Protein AF-A0A0G2J422-F1 (afdb_monomer_lite)

Foldseek 3Di:
DPDPFDKDKDFDDPVRLVVQVVDPLRCVQQDGIAIWGDPDPPDTDPRQGPCLQQDDDPRDRPLSVLVVCQPCVNVVDHDDPVSVVVSVVSSVVSSVVVSVVVVVVPD

Organism: NCBI:txid1604020

Radius of gyration: 14.73 Å; chains: 1; bounding box: 37×24×40 Å

Secondary structure (DSSP, 8-state):
--TT-EEEEEEPPHHHHHHHTTSTTHHHHH-SEEEEEESSSS-EEEEEEHHHHH-EETTEEHHHHHHHTTSHHHHSSPPPHHHHHHHHHHHHHHHHHHHHHHHTS--

pLDDT: mean 85.88, std 12.54, range [39.78, 97.0]

InterPro domains:
  IPR041635 Type ISP restriction-modification enzyme LLaBIII, C-terminal specificity domain [PF18135] (33-75)

Sequence (107 aa):
MPGQGRVVERPLTPEERSAMSGHHGTIDLVGDTTLDVYLNDRAFWRNVPFPVWRYKLGGYQVLKKWLSYRERGVLGRALRPEECWHFAAVGRRIGGILTLQVGGMEE

Structure (mmCIF, N/CA/C/O backbone):
data_AF-A0A0G2J422-F1
#
_entry.id   AF-A0A0G2J422-F1
#
loop_
_atom_site.group_PDB
_atom_site.id
_atom_site.type_symbol
_atom_site.label_atom_id
_atom_site.label_alt_id
_atom_site.label_comp_id
_atom_site.label_asym_id
_atom_site.label_entity_id
_atom_site.label_seq_id
_atom_site.pdbx_PDB_ins_code
_atom_site.Cartn_x
_atom_site.Cartn_y
_atom_site.Cartn_z
_atom_site.occupancy
_atom_site.B_iso_or_equiv
_atom_site.auth_seq_id
_atom_site.auth_comp_id
_atom_site.auth_asym_id
_atom_site.auth_atom_id
_atom_site.pdbx_PDB_model_num
ATOM 1 N N . MET A 1 1 ? -6.513 -3.006 11.035 1.00 51.78 1 MET A N 1
ATOM 2 C CA . MET A 1 1 ? -5.608 -4.153 10.860 1.00 51.78 1 MET A CA 1
ATOM 3 C C . MET A 1 1 ? -4.877 -4.380 12.171 1.00 51.78 1 MET A C 1
ATOM 5 O O . MET A 1 1 ? -4.093 -3.519 12.502 1.00 51.78 1 MET A O 1
ATOM 9 N N . PRO A 1 2 ? -5.134 -5.439 12.943 1.00 45.50 2 PRO A N 1
ATOM 10 C CA . PRO A 1 2 ? -4.249 -5.786 14.052 1.00 45.50 2 PRO A CA 1
ATOM 11 C C . PRO A 1 2 ? -2.916 -6.365 13.528 1.00 45.50 2 PRO A C 1
ATOM 13 O O . PRO A 1 2 ? -2.905 -7.130 12.561 1.00 45.50 2 PRO A O 1
ATOM 16 N N . GLY A 1 3 ? -1.792 -6.033 14.169 1.00 63.88 3 GLY A N 1
ATOM 17 C CA . GLY A 1 3 ? -0.506 -6.721 13.981 1.00 63.88 3 GLY A CA 1
ATOM 18 C C . GLY A 1 3 ? 0.179 -6.487 12.625 1.00 63.88 3 GLY A C 1
ATOM 19 O O . GLY A 1 3 ? 0.442 -5.358 12.231 1.00 63.88 3 GLY A O 1
ATOM 20 N N . GLN A 1 4 ? 0.542 -7.562 11.914 1.00 62.75 4 GLN A N 1
ATOM 21 C CA . GLN A 1 4 ? 1.333 -7.481 10.671 1.00 62.75 4 GLN A CA 1
ATOM 22 C C . GLN A 1 4 ? 0.570 -6.885 9.469 1.00 62.75 4 GLN A C 1
ATOM 24 O O . GLN A 1 4 ? 1.206 -6.545 8.467 1.00 62.75 4 GLN A O 1
ATOM 29 N N . GLY A 1 5 ? -0.755 -6.728 9.582 1.00 76.94 5 GLY A N 1
ATOM 30 C CA . GLY A 1 5 ? -1.655 -6.442 8.464 1.00 76.94 5 GLY A CA 1
ATOM 31 C C . GLY A 1 5 ? -1.950 -7.688 7.623 1.00 76.94 5 GLY A C 1
ATOM 32 O O . GLY A 1 5 ? -1.183 -8.648 7.633 1.00 76.94 5 GLY A O 1
ATOM 33 N N . ARG A 1 6 ? -3.078 -7.689 6.900 1.00 89.56 6 ARG A N 1
ATOM 34 C CA . ARG A 1 6 ? -3.425 -8.750 5.942 1.00 89.56 6 ARG A CA 1
ATOM 35 C C . ARG A 1 6 ? -3.125 -8.269 4.529 1.00 89.56 6 ARG A C 1
ATOM 37 O O . ARG A 1 6 ? -3.705 -7.287 4.064 1.00 89.56 6 ARG A O 1
ATOM 44 N N . VAL A 1 7 ? -2.228 -8.984 3.867 1.00 92.69 7 VAL A N 1
ATOM 45 C CA . VAL A 1 7 ? -1.852 -8.759 2.476 1.00 92.69 7 VAL A CA 1
ATOM 46 C C . VAL A 1 7 ? -1.948 -10.093 1.754 1.00 92.69 7 VAL A C 1
ATOM 48 O O . VAL A 1 7 ? -1.461 -11.095 2.272 1.00 92.69 7 VAL A O 1
ATOM 51 N N . VAL A 1 8 ? -2.603 -10.112 0.599 1.00 94.69 8 VAL A N 1
ATOM 52 C CA . VAL A 1 8 ? -2.739 -11.312 -0.230 1.00 94.69 8 VAL A CA 1
ATOM 53 C C . VAL A 1 8 ? -2.040 -11.058 -1.551 1.00 94.69 8 VAL A C 1
ATOM 55 O O . VAL A 1 8 ? -2.360 -10.094 -2.238 1.00 94.69 8 VAL A O 1
ATOM 58 N N . GLU A 1 9 ? -1.077 -11.904 -1.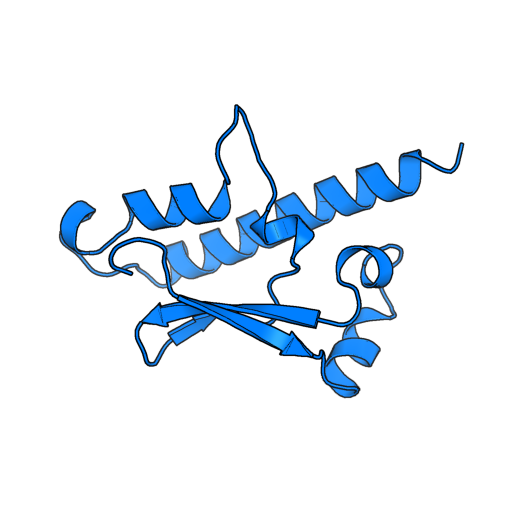892 1.00 95.12 9 GLU A N 1
ATOM 59 C CA . GLU A 1 9 ? -0.473 -11.897 -3.219 1.00 95.12 9 GLU A CA 1
ATOM 60 C C . GLU A 1 9 ? -1.387 -12.618 -4.208 1.00 95.12 9 GLU A C 1
ATOM 62 O O . GLU A 1 9 ? -1.952 -13.670 -3.897 1.00 95.12 9 GLU A O 1
ATOM 67 N N . ARG A 1 10 ? -1.540 -12.048 -5.400 1.00 93.06 10 ARG A N 1
ATOM 68 C CA . ARG A 1 10 ? -2.326 -12.643 -6.477 1.00 93.06 10 ARG A CA 1
ATOM 69 C C . ARG A 1 10 ? -1.743 -12.309 -7.850 1.00 93.06 10 ARG A C 1
ATOM 71 O O . ARG A 1 10 ? -1.136 -11.248 -8.007 1.00 93.06 10 ARG A O 1
ATOM 78 N N . PRO A 1 11 ? -1.979 -13.147 -8.868 1.00 91.75 11 PRO A N 1
ATOM 79 C CA . PRO A 1 11 ? -1.620 -12.811 -10.239 1.00 91.75 11 PRO A CA 1
ATOM 80 C C . PRO A 1 11 ? -2.458 -11.640 -10.767 1.00 91.75 11 PRO A C 1
ATOM 82 O O . PRO A 1 11 ? -3.625 -11.465 -10.389 1.00 91.75 11 PRO A O 1
ATOM 85 N N . LEU A 1 12 ? -1.862 -10.852 -11.662 1.00 86.56 12 LEU A N 1
ATOM 86 C CA . LEU A 1 12 ? -2.607 -9.928 -12.514 1.00 86.56 12 LEU A CA 1
ATOM 87 C C . LEU A 1 12 ? -3.492 -10.711 -13.483 1.00 86.56 12 LEU A C 1
ATOM 89 O O . LEU A 1 12 ? -3.060 -11.690 -14.093 1.00 86.56 12 LEU A O 1
ATOM 93 N N . THR A 1 13 ? -4.726 -10.250 -13.653 1.00 89.44 13 THR A N 1
ATOM 94 C CA . THR A 1 13 ? -5.599 -10.753 -14.721 1.00 89.44 13 THR A CA 1
ATOM 95 C C . THR A 1 13 ? -5.110 -10.264 -16.093 1.00 89.44 13 THR A C 1
ATOM 97 O O . THR A 1 13 ? -4.418 -9.240 -16.163 1.00 89.44 13 THR A O 1
ATOM 100 N N . PRO A 1 14 ? -5.450 -10.956 -17.196 1.00 86.69 14 PRO A N 1
ATOM 101 C CA . PRO A 1 14 ? -5.115 -10.499 -18.545 1.00 86.69 14 PRO A CA 1
ATOM 102 C C . PRO A 1 14 ? -5.610 -9.075 -18.833 1.00 86.69 14 PRO A C 1
ATOM 104 O O . PRO A 1 14 ? -4.887 -8.276 -19.428 1.00 86.69 14 PRO A O 1
ATOM 107 N N . GLU A 1 15 ? -6.803 -8.730 -18.347 1.00 87.31 15 GLU A N 1
ATOM 108 C CA . GLU A 1 15 ? -7.408 -7.407 -18.502 1.00 87.31 15 GLU A CA 1
ATOM 109 C C . GLU A 1 15 ? -6.618 -6.340 -17.735 1.00 87.31 15 GLU A C 1
ATOM 111 O O . GLU A 1 15 ? -6.319 -5.276 -18.278 1.00 87.31 15 GLU A O 1
ATOM 116 N N . GLU A 1 16 ? -6.224 -6.631 -16.489 1.00 86.19 16 GLU A N 1
ATOM 117 C CA . GLU A 1 16 ? -5.381 -5.734 -15.690 1.00 86.19 16 GLU A CA 1
ATOM 118 C C . GLU A 1 16 ? -4.011 -5.535 -16.347 1.00 86.19 16 GLU A C 1
ATOM 120 O O . GLU A 1 16 ? -3.540 -4.404 -16.445 1.00 86.19 16 GLU A O 1
ATOM 125 N N . ARG A 1 17 ? -3.395 -6.602 -16.871 1.00 82.69 17 ARG A N 1
ATOM 126 C CA . ARG A 1 17 ? -2.116 -6.507 -17.588 1.00 82.69 17 ARG A CA 1
ATOM 127 C C . ARG A 1 17 ? -2.236 -5.638 -18.838 1.00 82.69 17 ARG A C 1
ATOM 129 O O . ARG A 1 17 ? -1.391 -4.771 -19.058 1.00 82.69 17 ARG A O 1
ATOM 136 N N . SER A 1 18 ? -3.289 -5.831 -19.631 1.00 83.31 18 SER A N 1
ATOM 137 C CA . SER A 1 18 ? -3.519 -5.040 -20.842 1.00 83.31 18 SER A CA 1
ATOM 138 C C . SER A 1 18 ? -3.820 -3.570 -20.540 1.00 83.31 18 SER A C 1
ATOM 140 O O . SER A 1 18 ? -3.459 -2.702 -21.329 1.00 83.31 18 SER A O 1
ATOM 142 N N . ALA A 1 19 ? -4.457 -3.258 -19.410 1.00 82.31 19 ALA A N 1
ATOM 143 C CA . ALA A 1 19 ? -4.663 -1.872 -18.991 1.00 82.31 19 ALA A CA 1
ATOM 144 C C . ALA A 1 19 ? -3.343 -1.173 -18.601 1.00 82.31 19 ALA A C 1
ATOM 146 O O . ALA A 1 19 ? -3.234 0.052 -18.672 1.00 82.31 19 ALA A O 1
ATOM 147 N N . MET A 1 20 ? -2.329 -1.944 -18.199 1.00 74.50 20 MET A N 1
ATOM 148 C CA . MET A 1 20 ? -1.037 -1.438 -17.726 1.00 74.50 20 MET A CA 1
ATOM 149 C C . MET A 1 20 ? 0.021 -1.333 -18.833 1.00 74.50 20 MET A C 1
ATOM 151 O O . MET A 1 20 ? 0.953 -0.542 -18.696 1.00 74.50 20 MET A O 1
ATOM 155 N N . SER A 1 21 ? -0.140 -2.048 -19.952 1.00 68.56 21 SER A N 1
ATOM 156 C CA . SER A 1 21 ? 0.835 -2.097 -21.056 1.00 68.56 21 SER A CA 1
ATOM 157 C C . SER A 1 21 ? 1.032 -0.793 -21.827 1.00 68.56 21 SER A C 1
ATOM 159 O O . SER A 1 21 ? 2.002 -0.670 -22.564 1.00 68.56 21 SER A O 1
ATOM 161 N N . GLY A 1 22 ? 0.155 0.197 -21.647 1.00 64.81 22 GLY A N 1
ATOM 162 C CA . GLY A 1 22 ? 0.304 1.526 -22.251 1.00 64.81 22 GLY A CA 1
ATOM 163 C C . GLY A 1 22 ? 1.260 2.475 -21.516 1.00 64.81 22 GLY A C 1
ATOM 164 O O . GLY A 1 22 ? 1.487 3.580 -21.998 1.00 64.81 22 GLY A O 1
ATOM 165 N N . HIS A 1 23 ? 1.801 2.087 -20.354 1.00 67.38 23 HIS A N 1
ATOM 166 C CA . HIS A 1 23 ? 2.613 2.967 -19.510 1.00 67.38 23 HIS A CA 1
ATOM 167 C C . HIS A 1 23 ? 4.055 2.448 -19.414 1.00 67.38 23 HIS A C 1
ATOM 169 O O . HIS A 1 23 ? 4.319 1.408 -18.807 1.00 67.38 23 HIS A O 1
ATOM 175 N N . HIS A 1 24 ? 4.996 3.186 -20.007 1.00 64.06 24 HIS A N 1
ATOM 176 C CA . HIS A 1 24 ? 6.422 2.845 -20.012 1.00 64.06 24 HIS A CA 1
ATOM 177 C C . HIS A 1 24 ? 6.958 2.640 -18.579 1.00 64.06 24 HIS A C 1
ATOM 179 O O . HIS A 1 24 ? 6.624 3.409 -17.675 1.00 64.06 24 HIS A O 1
ATOM 185 N N . GLY A 1 25 ? 7.719 1.562 -18.351 1.00 64.94 25 GLY A N 1
ATOM 186 C CA . GLY A 1 25 ? 8.279 1.183 -17.043 1.00 64.94 25 GLY A CA 1
ATOM 187 C C . GLY A 1 25 ? 7.262 0.763 -15.968 1.00 64.94 25 GLY A C 1
ATOM 188 O O . GLY A 1 25 ? 7.643 0.480 -14.832 1.00 64.94 25 GLY A O 1
ATOM 189 N N . THR A 1 26 ? 5.958 0.723 -16.280 1.00 70.50 26 THR A N 1
ATOM 190 C CA . THR A 1 26 ? 4.918 0.309 -15.318 1.00 70.50 26 THR A CA 1
ATOM 191 C C . THR A 1 26 ? 4.817 -1.208 -15.214 1.00 70.50 26 THR A C 1
ATOM 193 O O . THR A 1 26 ? 4.689 -1.726 -14.108 1.00 70.50 26 THR A O 1
ATOM 196 N N . ILE A 1 27 ? 4.905 -1.932 -16.333 1.00 68.62 27 ILE A N 1
ATOM 197 C CA . ILE A 1 27 ? 4.877 -3.403 -16.315 1.00 68.62 27 ILE A CA 1
ATOM 198 C C . ILE A 1 27 ? 6.098 -3.965 -15.590 1.00 68.62 27 ILE A C 1
ATOM 200 O O . ILE A 1 27 ? 5.932 -4.839 -14.743 1.00 68.62 27 ILE A O 1
ATOM 204 N N . ASP A 1 28 ? 7.286 -3.420 -15.845 1.00 74.50 28 ASP A N 1
ATOM 205 C CA . ASP A 1 28 ? 8.526 -3.913 -15.232 1.00 74.50 28 ASP A CA 1
ATOM 206 C C . ASP A 1 28 ? 8.526 -3.708 -13.714 1.00 74.50 28 ASP A C 1
ATOM 208 O O . ASP A 1 28 ? 8.998 -4.554 -12.957 1.00 74.50 28 ASP A O 1
ATOM 212 N N . LEU A 1 29 ? 7.918 -2.609 -13.248 1.00 79.69 29 LEU A N 1
ATOM 213 C CA . LEU A 1 29 ? 7.742 -2.343 -11.823 1.00 79.69 29 LEU A CA 1
ATOM 214 C C . LEU A 1 29 ? 6.725 -3.286 -11.165 1.00 79.69 29 LEU A C 1
ATOM 216 O O . LEU A 1 29 ? 6.853 -3.616 -9.984 1.00 79.69 29 LEU A O 1
ATOM 220 N N . VAL A 1 30 ? 5.661 -3.646 -11.878 1.00 81.62 30 VAL A N 1
ATOM 221 C CA . VAL A 1 30 ? 4.547 -4.397 -11.292 1.00 81.62 30 VAL A CA 1
ATOM 222 C C . VAL A 1 30 ? 4.799 -5.900 -11.335 1.00 81.62 30 VAL A C 1
ATOM 224 O O . VAL A 1 30 ? 4.483 -6.579 -10.361 1.00 81.62 30 VAL A O 1
ATOM 227 N N . GLY A 1 31 ? 5.412 -6.405 -12.404 1.00 82.25 31 GLY A N 1
ATOM 228 C CA . GLY A 1 31 ? 5.638 -7.831 -12.607 1.00 82.25 31 GLY A CA 1
ATOM 229 C C . GLY A 1 31 ? 4.341 -8.610 -12.840 1.00 82.25 31 GLY A C 1
ATOM 230 O O . GLY A 1 31 ? 3.337 -8.068 -13.301 1.00 82.25 31 GLY A O 1
ATOM 231 N N . ASP A 1 32 ? 4.365 -9.907 -12.526 1.00 84.50 32 ASP A N 1
ATOM 232 C CA . ASP A 1 32 ? 3.243 -10.816 -12.791 1.00 84.50 32 ASP A CA 1
ATOM 233 C C . ASP A 1 32 ? 2.216 -10.887 -11.652 1.00 84.50 32 ASP A C 1
ATOM 235 O O . ASP A 1 32 ? 1.064 -11.280 -11.874 1.00 84.50 32 ASP A O 1
ATOM 239 N N . THR A 1 33 ? 2.614 -10.495 -10.439 1.00 89.25 33 THR A N 1
ATOM 240 C CA . THR A 1 33 ? 1.783 -10.554 -9.236 1.00 89.25 33 THR A CA 1
ATOM 241 C C . THR A 1 33 ? 1.674 -9.197 -8.550 1.00 89.25 33 THR A C 1
ATOM 243 O O . THR A 1 33 ? 2.558 -8.346 -8.602 1.00 89.25 33 THR A O 1
ATOM 246 N N . THR A 1 34 ? 0.543 -8.982 -7.885 1.00 92.81 34 THR A N 1
ATOM 247 C CA . THR A 1 34 ? 0.276 -7.791 -7.078 1.00 92.81 34 THR A CA 1
ATOM 248 C C . THR A 1 34 ? -0.270 -8.173 -5.716 1.00 92.81 34 THR A C 1
ATOM 250 O O . THR A 1 34 ? -0.636 -9.319 -5.457 1.00 92.81 34 THR A O 1
ATOM 253 N N . LEU A 1 35 ? -0.308 -7.187 -4.830 1.00 94.75 35 LEU A N 1
ATOM 254 C CA . LEU A 1 35 ? -0.789 -7.328 -3.475 1.00 94.75 35 LEU A CA 1
ATOM 255 C C . LEU A 1 35 ? -2.168 -6.687 -3.317 1.00 94.75 35 LEU A C 1
ATOM 257 O O . LEU A 1 35 ? -2.381 -5.526 -3.675 1.00 94.75 35 LEU A O 1
ATOM 261 N N . ASP A 1 36 ? -3.066 -7.425 -2.679 1.00 95.25 36 ASP A N 1
ATOM 262 C CA . ASP A 1 36 ? -4.325 -6.923 -2.156 1.00 95.25 36 ASP A CA 1
ATOM 263 C C . ASP A 1 36 ? -4.147 -6.611 -0.662 1.00 95.25 36 ASP A C 1
ATOM 265 O O . ASP A 1 36 ? -3.875 -7.498 0.152 1.00 95.25 36 ASP A O 1
ATOM 269 N N . VAL A 1 37 ? -4.260 -5.334 -0.291 1.00 93.81 37 VAL A N 1
ATOM 270 C CA . VAL A 1 37 ? -3.975 -4.825 1.062 1.00 93.81 37 VAL A CA 1
ATOM 271 C C . VAL A 1 37 ? -5.284 -4.561 1.808 1.00 93.81 37 VAL A C 1
ATOM 273 O O . VAL A 1 37 ? -6.012 -3.625 1.481 1.00 93.81 37 VAL A O 1
ATOM 276 N N . TYR A 1 38 ? -5.584 -5.368 2.828 1.00 91.25 38 TYR A N 1
ATOM 277 C CA . TYR A 1 38 ? -6.905 -5.422 3.470 1.00 91.25 38 TYR A CA 1
ATOM 278 C C . TYR A 1 38 ? -7.074 -4.466 4.652 1.00 91.25 38 TYR A C 1
ATOM 280 O O . TYR A 1 38 ? -6.561 -4.697 5.742 1.00 91.25 38 TYR A O 1
ATOM 288 N N . LEU A 1 39 ? -7.916 -3.447 4.513 1.00 86.56 39 LEU A N 1
ATOM 289 C CA . LEU A 1 39 ? -8.309 -2.593 5.640 1.00 86.56 39 LEU A CA 1
ATOM 290 C C . LEU A 1 39 ? -9.065 -3.372 6.726 1.00 86.56 39 LEU A C 1
ATOM 292 O O . LEU A 1 39 ? -8.878 -3.136 7.926 1.00 86.56 39 LEU A O 1
ATOM 296 N N . ASN A 1 40 ? -9.935 -4.274 6.277 1.00 84.19 40 ASN A N 1
ATOM 297 C CA . ASN A 1 40 ? -10.757 -5.195 7.058 1.00 84.19 40 ASN A CA 1
ATOM 298 C C . ASN A 1 40 ? -11.204 -6.353 6.144 1.00 84.19 40 ASN A C 1
ATOM 300 O O . ASN A 1 40 ? -10.786 -6.417 4.993 1.00 84.19 40 ASN A O 1
ATOM 304 N N . ASP A 1 41 ? -12.079 -7.239 6.617 1.00 86.06 41 ASP A N 1
ATOM 305 C CA . ASP A 1 41 ? -12.505 -8.424 5.852 1.00 86.06 41 ASP A CA 1
ATOM 306 C C . ASP A 1 41 ? -13.318 -8.122 4.584 1.00 86.06 41 ASP A C 1
ATOM 308 O O . ASP A 1 41 ? -13.498 -9.001 3.747 1.00 86.06 41 ASP A O 1
ATOM 312 N N . ARG A 1 42 ? -13.818 -6.891 4.432 1.00 88.00 42 ARG A N 1
ATOM 313 C CA . ARG A 1 42 ? -14.702 -6.475 3.332 1.00 88.00 42 ARG A CA 1
ATOM 314 C C . ARG A 1 42 ? -14.079 -5.445 2.394 1.00 88.00 42 ARG A C 1
ATOM 316 O O . ARG A 1 42 ? -14.561 -5.280 1.281 1.00 88.00 42 ARG A O 1
ATOM 323 N N . ALA A 1 43 ? -13.051 -4.728 2.841 1.00 89.56 43 ALA A N 1
ATOM 324 C CA . ALA A 1 43 ? -12.457 -3.619 2.108 1.00 89.56 43 ALA A CA 1
ATOM 325 C C . ALA A 1 43 ? -10.942 -3.781 2.007 1.00 89.56 43 ALA A C 1
ATOM 327 O O . ALA A 1 43 ? -10.256 -3.995 3.009 1.00 89.56 43 ALA A O 1
ATOM 328 N N . PHE A 1 44 ? -10.420 -3.622 0.796 1.00 93.44 44 PHE A N 1
ATOM 329 C CA . PHE A 1 44 ? -8.999 -3.715 0.494 1.00 93.44 44 PHE A CA 1
ATOM 330 C C . PHE A 1 44 ? -8.640 -2.806 -0.683 1.00 93.44 44 PHE A C 1
ATOM 332 O O . PHE A 1 44 ? -9.504 -2.441 -1.483 1.00 93.44 44 PHE A O 1
ATOM 339 N N . TRP A 1 45 ? -7.362 -2.453 -0.796 1.00 94.88 45 TRP A N 1
ATOM 340 C CA . TRP A 1 45 ? -6.817 -1.919 -2.041 1.00 94.88 45 TRP A CA 1
ATOM 341 C C . TRP A 1 45 ? -6.292 -3.063 -2.881 1.00 94.88 45 TRP A C 1
ATOM 343 O O . TRP A 1 45 ? -5.444 -3.822 -2.420 1.00 94.88 45 TRP A O 1
ATOM 353 N N . ARG A 1 46 ? -6.801 -3.157 -4.103 1.00 93.06 46 ARG A N 1
ATOM 354 C CA . ARG A 1 46 ? -6.378 -4.129 -5.106 1.00 93.06 46 ARG A CA 1
ATOM 355 C C . ARG A 1 46 ? -5.210 -3.574 -5.920 1.00 93.06 46 ARG A C 1
ATOM 357 O O . ARG A 1 46 ? -5.126 -2.357 -6.093 1.00 93.06 46 ARG A O 1
ATOM 364 N N . ASN A 1 47 ? -4.380 -4.453 -6.480 1.00 92.00 47 ASN A N 1
ATOM 365 C CA . ASN A 1 47 ? -3.314 -4.081 -7.425 1.00 92.00 47 ASN A CA 1
ATOM 366 C C . ASN A 1 47 ? -2.216 -3.188 -6.825 1.00 92.00 47 ASN A C 1
ATOM 368 O O . ASN A 1 47 ? -1.730 -2.275 -7.490 1.00 92.00 47 ASN A O 1
ATOM 372 N N . VAL A 1 48 ? -1.807 -3.414 -5.574 1.00 93.44 48 VAL A N 1
ATOM 373 C CA . VAL A 1 48 ? -0.636 -2.721 -5.017 1.00 93.44 48 VAL A CA 1
ATOM 374 C C . VAL A 1 48 ? 0.635 -3.441 -5.491 1.00 93.44 48 VAL A C 1
ATOM 376 O O . VAL A 1 48 ? 0.815 -4.610 -5.148 1.00 93.44 48 VAL A O 1
ATOM 379 N N . PRO A 1 49 ? 1.541 -2.798 -6.252 1.00 92.88 49 PRO A N 1
ATOM 380 C CA . PRO A 1 49 ? 2.762 -3.456 -6.714 1.00 92.88 49 PRO A CA 1
ATOM 381 C C . PRO A 1 49 ? 3.681 -3.831 -5.550 1.00 92.88 49 PRO A C 1
ATOM 383 O O . PRO A 1 49 ? 3.818 -3.077 -4.578 1.00 92.88 49 PRO A O 1
ATOM 386 N N . PHE A 1 50 ? 4.358 -4.973 -5.655 1.00 93.12 50 PHE A N 1
ATOM 387 C CA . PHE A 1 50 ? 5.236 -5.460 -4.590 1.00 93.12 50 PHE A CA 1
ATOM 388 C C . PHE A 1 50 ? 6.389 -4.489 -4.258 1.00 93.12 50 PHE A C 1
ATOM 390 O O . PHE A 1 50 ? 6.602 -4.222 -3.066 1.00 93.12 50 PHE A O 1
ATOM 397 N N . PRO A 1 51 ? 7.079 -3.865 -5.240 1.00 93.06 51 PRO A N 1
ATOM 398 C CA . PRO A 1 51 ? 8.105 -2.861 -4.947 1.00 93.06 51 PRO A CA 1
ATOM 399 C C . PRO A 1 51 ? 7.551 -1.623 -4.231 1.00 93.06 51 PRO A C 1
ATOM 401 O O . PRO A 1 51 ? 8.183 -1.107 -3.310 1.00 93.06 51 PRO A O 1
ATOM 404 N N . VAL A 1 52 ? 6.332 -1.195 -4.580 1.00 95.19 52 VAL A N 1
ATOM 405 C CA . VAL A 1 52 ? 5.644 -0.064 -3.934 1.00 95.19 52 VAL A CA 1
ATOM 406 C C . VAL A 1 52 ? 5.328 -0.376 -2.472 1.00 95.19 52 VAL A C 1
ATOM 408 O O . VAL A 1 52 ? 5.586 0.444 -1.592 1.00 95.19 52 VAL A O 1
ATOM 411 N N . TRP A 1 53 ? 4.811 -1.573 -2.185 1.00 94.69 53 TRP A N 1
ATOM 412 C CA . TRP A 1 53 ? 4.533 -2.002 -0.812 1.00 94.69 53 TRP A CA 1
ATOM 413 C C . TRP A 1 53 ? 5.805 -2.127 0.037 1.00 94.69 53 TRP A C 1
ATOM 415 O O . TRP A 1 53 ? 5.814 -1.756 1.214 1.00 94.69 53 TRP A O 1
ATOM 425 N N . ARG A 1 54 ? 6.899 -2.617 -0.560 1.00 94.00 54 ARG A N 1
ATOM 426 C CA . ARG A 1 54 ? 8.193 -2.795 0.115 1.00 94.00 54 ARG A CA 1
ATOM 427 C C . ARG A 1 54 ? 9.016 -1.523 0.250 1.00 94.00 54 ARG A C 1
ATOM 429 O O . ARG A 1 54 ? 10.005 -1.561 0.986 1.00 94.00 54 ARG A O 1
ATOM 436 N N . TYR A 1 55 ? 8.637 -0.438 -0.419 1.00 95.25 55 TYR A N 1
ATOM 437 C CA . TYR A 1 55 ? 9.389 0.808 -0.411 1.00 95.25 55 TYR A CA 1
ATOM 438 C C . TYR A 1 55 ? 9.656 1.300 1.015 1.00 95.25 55 TYR A C 1
ATOM 440 O O . TYR A 1 55 ? 8.744 1.422 1.846 1.00 95.25 55 TYR A O 1
ATOM 448 N N . LYS A 1 56 ? 10.933 1.582 1.294 1.00 95.25 56 LYS A N 1
ATOM 449 C CA . LYS A 1 56 ? 11.397 2.048 2.599 1.00 95.25 56 LYS A CA 1
ATOM 450 C C . LYS A 1 56 ? 11.957 3.458 2.519 1.00 95.25 56 LYS A C 1
ATOM 452 O O . LYS A 1 56 ? 12.707 3.778 1.607 1.00 95.25 56 LYS A O 1
A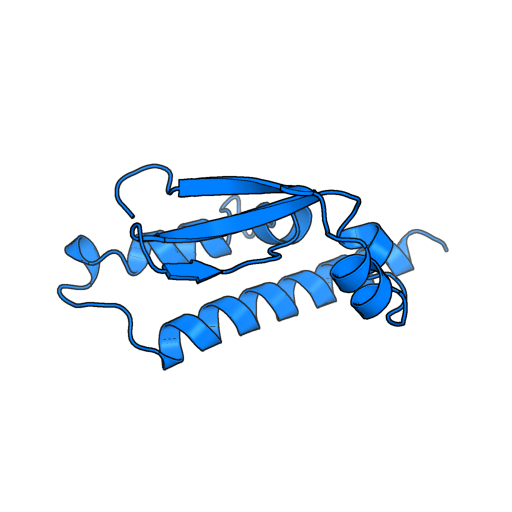TOM 457 N N . LEU A 1 57 ? 11.677 4.245 3.554 1.00 93.75 57 LEU A N 1
ATOM 458 C CA . LEU A 1 57 ? 12.314 5.534 3.802 1.00 93.75 57 LEU A CA 1
ATOM 459 C C . LEU A 1 57 ? 12.787 5.574 5.258 1.00 93.75 57 LEU A C 1
ATOM 461 O O . LEU A 1 57 ? 12.013 5.283 6.173 1.00 93.75 57 LEU A O 1
ATOM 465 N N . GLY A 1 58 ? 14.073 5.864 5.474 1.00 91.62 58 GLY A N 1
ATOM 466 C CA . GLY A 1 58 ? 14.672 5.864 6.816 1.00 91.62 58 GLY A CA 1
ATOM 467 C C . GLY A 1 58 ? 14.546 4.518 7.546 1.00 91.62 58 GLY A C 1
ATOM 468 O O . GLY A 1 58 ? 14.309 4.491 8.748 1.00 91.62 58 GLY A O 1
ATOM 469 N N . GLY A 1 59 ? 14.610 3.398 6.813 1.00 91.69 59 GLY A N 1
ATOM 470 C CA . GLY A 1 59 ? 14.495 2.037 7.360 1.00 91.69 59 GLY A CA 1
ATOM 471 C C . GLY A 1 59 ? 13.064 1.509 7.541 1.00 91.69 59 GLY A C 1
ATOM 472 O O . GLY A 1 59 ? 12.882 0.305 7.736 1.00 91.69 59 GLY A O 1
ATOM 473 N N . TYR A 1 60 ? 12.038 2.353 7.399 1.00 92.12 60 TYR A N 1
ATOM 474 C CA . TYR A 1 60 ? 10.637 1.973 7.603 1.00 92.12 60 TYR A CA 1
ATOM 475 C C . TYR A 1 60 ? 9.889 1.769 6.289 1.00 92.12 60 TYR A C 1
ATOM 477 O O . TYR A 1 60 ? 10.008 2.589 5.385 1.00 92.12 60 TYR A O 1
ATOM 485 N N . GLN A 1 61 ? 9.052 0.727 6.213 1.00 94.44 61 GLN A N 1
ATOM 486 C CA . GLN A 1 61 ? 8.102 0.552 5.106 1.00 94.44 61 GLN A CA 1
ATOM 487 C C . GLN A 1 61 ? 7.023 1.637 5.175 1.00 94.44 61 GLN A C 1
ATOM 489 O O . GLN A 1 61 ? 6.252 1.683 6.138 1.00 94.44 61 GLN A O 1
ATOM 494 N N . VAL A 1 62 ? 6.975 2.507 4.164 1.00 95.19 62 VAL A N 1
ATOM 495 C CA . VAL A 1 62 ? 6.191 3.753 4.213 1.00 95.19 62 VAL A CA 1
ATOM 496 C C . VAL A 1 62 ? 4.696 3.473 4.349 1.00 95.19 62 VAL A C 1
ATOM 498 O O . VAL A 1 62 ? 4.058 3.972 5.276 1.00 95.19 62 VAL A O 1
ATOM 501 N N . LEU A 1 63 ? 4.140 2.634 3.470 1.00 94.56 63 LEU A N 1
ATOM 502 C CA . LEU A 1 63 ? 2.704 2.340 3.453 1.00 94.56 63 LEU A CA 1
ATOM 503 C C . LEU A 1 63 ? 2.255 1.564 4.696 1.00 94.56 63 LEU A C 1
ATOM 505 O O . LEU A 1 63 ? 1.236 1.901 5.300 1.00 94.56 63 LEU A O 1
ATOM 509 N N . LYS A 1 64 ? 3.047 0.581 5.140 1.00 92.06 64 LYS A N 1
ATOM 510 C CA . LYS A 1 64 ? 2.757 -0.181 6.362 1.00 92.06 64 LYS A CA 1
ATOM 511 C C . LYS A 1 64 ? 2.737 0.722 7.599 1.00 92.06 64 LYS A C 1
ATOM 513 O O . LYS A 1 64 ? 1.809 0.646 8.399 1.00 92.06 64 LYS A O 1
ATOM 518 N N . LYS A 1 65 ? 3.718 1.621 7.730 1.00 91.94 65 LYS A N 1
ATOM 519 C CA . LYS A 1 65 ? 3.792 2.576 8.847 1.00 91.94 65 LYS A CA 1
ATOM 520 C C . LYS A 1 65 ? 2.677 3.626 8.793 1.00 91.94 65 LYS A C 1
ATOM 522 O O . LYS A 1 65 ? 2.151 4.028 9.827 1.00 91.94 65 LYS A O 1
ATOM 527 N N . TRP A 1 66 ? 2.276 4.055 7.594 1.00 93.56 66 TRP A N 1
ATOM 528 C CA . TRP A 1 66 ? 1.136 4.959 7.427 1.00 93.56 66 TRP A CA 1
ATOM 529 C C . TRP A 1 66 ? -0.159 4.344 7.976 1.00 93.56 66 TRP A C 1
ATOM 531 O O . TRP A 1 66 ? -0.924 5.040 8.650 1.00 93.56 66 TRP A O 1
ATOM 541 N N . LEU A 1 67 ? -0.372 3.045 7.718 1.00 91.75 67 LEU A N 1
ATOM 542 C CA . LEU A 1 67 ? -1.528 2.291 8.208 1.00 91.75 67 LEU A CA 1
ATOM 543 C C . LEU A 1 67 ? -1.474 2.057 9.719 1.00 91.75 67 LEU A C 1
ATOM 545 O O . LEU A 1 67 ? -2.499 2.241 10.370 1.00 91.75 67 LEU A O 1
ATOM 549 N N . SER A 1 68 ? -0.309 1.726 10.287 1.00 89.50 68 SER A N 1
ATOM 550 C CA . SER A 1 68 ? -0.194 1.427 11.725 1.00 89.50 68 SER A CA 1
ATOM 551 C C . SER A 1 68 ? -0.613 2.602 12.614 1.00 89.50 68 SER A C 1
ATOM 553 O O . SER A 1 68 ? -1.238 2.416 13.651 1.00 89.50 68 SER A O 1
ATOM 555 N N . TYR A 1 69 ? -0.341 3.841 12.190 1.00 90.31 69 TYR A N 1
ATOM 556 C CA . TYR A 1 69 ? -0.776 5.040 12.922 1.00 90.31 69 TYR A CA 1
ATOM 557 C C . TYR A 1 69 ? -2.262 5.378 12.758 1.00 90.31 69 TYR A C 1
ATOM 559 O O . TYR A 1 69 ? -2.767 6.276 13.428 1.00 90.31 69 TYR A O 1
ATOM 567 N N . ARG A 1 70 ? -2.968 4.694 11.855 1.00 90.94 70 ARG A N 1
ATOM 568 C CA . ARG A 1 70 ? -4.389 4.924 11.548 1.00 90.94 70 ARG A CA 1
ATOM 569 C C . ARG A 1 70 ? -5.254 3.708 11.831 1.00 90.94 70 ARG A C 1
ATOM 571 O O . ARG A 1 70 ? -6.413 3.646 11.419 1.00 90.94 70 ARG A O 1
ATOM 578 N N . GLU A 1 71 ? -4.713 2.741 12.558 1.00 87.00 71 GLU A N 1
ATOM 579 C CA . GLU A 1 71 ? -5.513 1.668 13.115 1.00 87.00 71 GLU A CA 1
ATOM 580 C C . GLU A 1 71 ? -6.573 2.241 14.055 1.00 87.00 71 GLU A C 1
ATOM 582 O O . GLU A 1 71 ? -6.316 3.182 14.803 1.00 87.00 71 GLU A O 1
ATOM 587 N N . ARG A 1 72 ? -7.772 1.649 14.050 1.00 87.12 72 ARG A N 1
ATOM 588 C CA . ARG A 1 72 ? -8.904 2.122 14.861 1.00 87.12 72 ARG A CA 1
ATOM 589 C C . ARG A 1 72 ? -8.545 2.280 16.343 1.00 87.12 72 ARG A C 1
ATOM 591 O O . ARG A 1 72 ? -9.003 3.234 16.959 1.00 87.12 72 ARG A O 1
ATOM 598 N N . GLY A 1 73 ? -7.737 1.371 16.895 1.00 87.25 73 GLY A N 1
ATOM 599 C CA . GLY A 1 73 ? -7.289 1.437 18.290 1.00 87.25 73 GLY A CA 1
ATOM 600 C C . GLY A 1 73 ? -6.358 2.618 18.587 1.00 87.25 73 GLY A C 1
ATOM 601 O O . GLY A 1 73 ? -6.380 3.132 19.695 1.00 87.25 73 GLY A O 1
ATOM 602 N N . VAL A 1 74 ? -5.593 3.083 17.595 1.00 89.81 74 VAL A N 1
ATOM 603 C CA . VAL A 1 74 ? -4.690 4.243 17.713 1.00 89.81 74 VAL A CA 1
ATOM 604 C C . VAL A 1 74 ? -5.441 5.547 17.440 1.00 89.81 74 VAL A C 1
ATOM 606 O O . VAL A 1 74 ? -5.283 6.531 18.151 1.00 89.81 74 VAL A O 1
ATOM 609 N N . LEU A 1 75 ? -6.280 5.553 16.404 1.00 91.38 75 LEU A N 1
ATOM 610 C CA . LEU A 1 75 ? -6.975 6.742 15.911 1.00 91.38 75 LEU A CA 1
ATOM 611 C C . LEU A 1 75 ? -8.249 7.071 16.709 1.00 91.38 75 LEU A C 1
ATOM 613 O O . LEU A 1 75 ? -8.781 8.171 16.587 1.00 91.38 75 LEU A O 1
ATOM 617 N N . GLY A 1 76 ? -8.803 6.096 17.438 1.00 93.81 76 GLY A N 1
ATOM 618 C CA . GLY A 1 76 ? -10.088 6.200 18.141 1.00 93.81 76 GLY A CA 1
ATOM 619 C C . GLY A 1 76 ? -11.319 6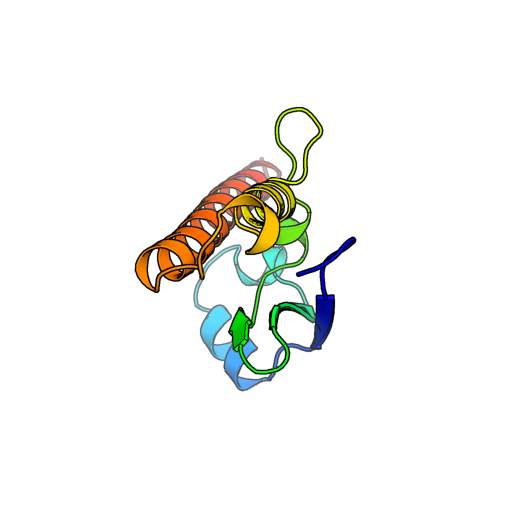.244 17.224 1.00 93.81 76 GLY A C 1
ATOM 620 O O . GLY A 1 76 ? -12.447 6.349 17.696 1.00 93.81 76 GLY A O 1
ATOM 621 N N . ARG A 1 77 ? -11.137 6.153 15.901 1.00 93.69 77 ARG A N 1
ATOM 622 C CA . ARG A 1 77 ? -12.209 6.223 14.896 1.00 93.69 77 ARG A CA 1
ATOM 623 C C . ARG A 1 77 ? -11.893 5.365 13.671 1.00 93.69 77 ARG A C 1
ATOM 625 O O . ARG A 1 77 ? -10.786 4.854 13.523 1.00 93.69 77 ARG A O 1
ATOM 632 N N . ALA A 1 78 ? -12.870 5.214 12.777 1.00 89.75 78 ALA A N 1
ATOM 633 C CA . ALA A 1 78 ? -12.632 4.636 11.455 1.00 89.75 78 ALA A CA 1
ATOM 634 C C . ALA A 1 78 ? -11.795 5.578 10.571 1.00 89.75 78 ALA A C 1
ATOM 636 O O . ALA 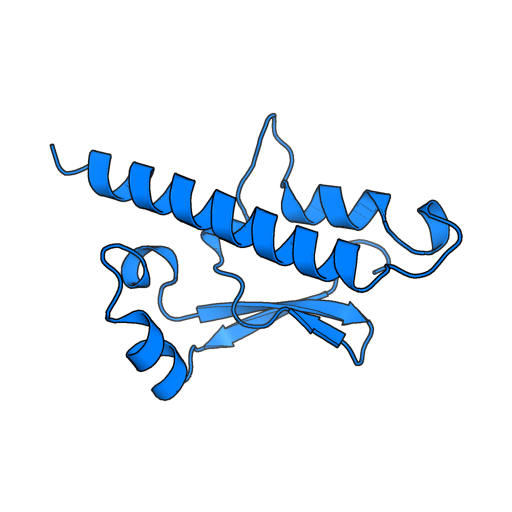A 1 78 ? -11.848 6.804 10.730 1.00 89.75 78 ALA A O 1
ATOM 637 N N . LEU A 1 79 ? -11.076 4.989 9.612 1.00 91.19 79 LEU A N 1
ATOM 638 C CA . LEU A 1 79 ? -10.514 5.703 8.466 1.00 91.19 79 LEU A CA 1
ATOM 639 C C . LEU A 1 79 ? -11.640 6.336 7.646 1.00 91.19 79 LEU A C 1
ATOM 641 O O . LEU A 1 79 ? -12.680 5.713 7.423 1.00 91.19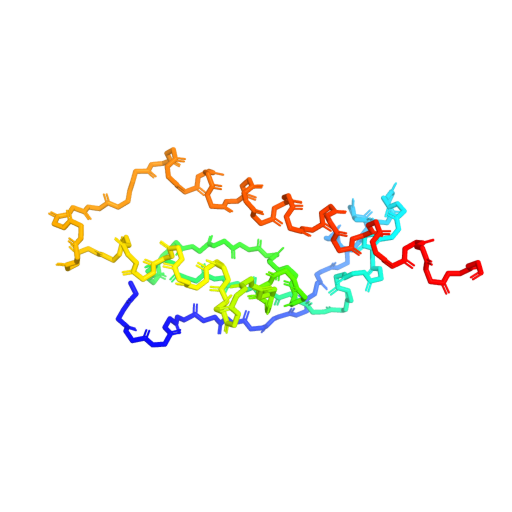 79 LEU A O 1
ATOM 645 N N . ARG A 1 80 ? -11.419 7.566 7.195 1.00 94.38 80 ARG A N 1
ATOM 646 C CA . ARG A 1 80 ? -12.324 8.283 6.298 1.00 94.38 80 ARG A CA 1
ATOM 647 C C . ARG A 1 80 ? -12.002 7.969 4.833 1.00 94.38 80 ARG A C 1
ATOM 649 O O . ARG A 1 80 ? -10.855 7.622 4.531 1.00 94.38 80 ARG A O 1
ATOM 656 N N . PRO A 1 81 ? -12.965 8.125 3.909 1.00 94.12 81 PRO A N 1
ATOM 657 C CA . PRO A 1 81 ? -12.728 7.917 2.480 1.00 94.12 81 PRO A CA 1
ATOM 658 C C . PRO A 1 81 ? -11.533 8.707 1.936 1.00 94.12 81 PRO A C 1
ATOM 660 O O . PRO A 1 81 ? -10.726 8.161 1.186 1.00 94.12 81 PRO A O 1
ATOM 663 N N . GLU A 1 82 ? -11.346 9.951 2.380 1.00 96.88 82 GLU A N 1
ATOM 664 C CA . GLU A 1 82 ? -10.255 10.814 1.920 1.00 96.88 82 GLU A CA 1
ATOM 665 C C . GLU A 1 82 ? -8.890 10.279 2.363 1.00 96.88 82 GLU A C 1
ATOM 667 O O . GLU A 1 82 ? -7.913 10.348 1.618 1.00 96.88 82 GLU A O 1
ATOM 672 N N . GLU A 1 83 ? -8.818 9.689 3.559 1.00 95.44 83 GLU A N 1
ATOM 673 C CA . GLU A 1 83 ? -7.610 9.023 4.050 1.00 95.44 83 GLU A CA 1
ATOM 674 C C . GLU A 1 83 ? -7.312 7.781 3.201 1.00 95.44 83 GLU A C 1
ATOM 676 O O . GLU A 1 83 ? -6.155 7.524 2.860 1.00 95.44 83 GLU A O 1
ATOM 681 N N . CYS A 1 84 ? -8.347 7.048 2.784 1.00 93.88 84 CYS A N 1
ATOM 682 C CA . CYS A 1 84 ? -8.173 5.899 1.906 1.00 93.88 84 CYS A CA 1
ATOM 683 C C . CYS A 1 84 ? -7.682 6.289 0.503 1.00 93.88 84 CYS A C 1
ATOM 685 O O . CYS A 1 84 ? -6.836 5.603 -0.078 1.00 93.88 84 CYS A O 1
ATOM 687 N N . TRP A 1 85 ? -8.177 7.401 -0.042 1.00 95.38 85 TRP A N 1
ATOM 688 C CA . TRP A 1 85 ? -7.687 7.950 -1.307 1.00 95.38 85 TRP A CA 1
ATOM 689 C C . TRP A 1 85 ? -6.264 8.477 -1.184 1.00 95.38 85 TRP A C 1
ATOM 691 O O . TRP A 1 85 ? -5.454 8.280 -2.091 1.00 95.38 85 TRP A O 1
ATOM 701 N N . HIS A 1 86 ? -5.937 9.098 -0.050 1.00 96.62 86 HIS A N 1
ATOM 702 C CA . HIS A 1 86 ? -4.590 9.567 0.228 1.00 96.62 86 HIS A CA 1
ATOM 703 C C . HIS A 1 86 ? -3.587 8.409 0.258 1.00 96.62 86 HIS A C 1
ATOM 705 O O . HIS A 1 86 ? -2.533 8.517 -0.365 1.00 96.62 86 HIS A O 1
ATOM 711 N N . PHE A 1 87 ? -3.926 7.280 0.889 1.00 95.69 87 PHE A N 1
ATOM 712 C CA . PHE A 1 87 ? -3.098 6.071 0.850 1.00 95.69 87 PHE A CA 1
ATOM 713 C C . PHE A 1 87 ? -2.798 5.632 -0.592 1.00 95.69 87 PHE A C 1
ATOM 715 O O . PHE A 1 87 ? -1.637 5.441 -0.958 1.00 95.69 87 PHE A O 1
ATOM 722 N N . ALA A 1 88 ? -3.828 5.556 -1.441 1.00 95.12 88 ALA A N 1
ATOM 723 C CA . ALA A 1 88 ? -3.660 5.197 -2.848 1.00 95.12 88 ALA A CA 1
ATOM 724 C C . ALA A 1 88 ? -2.805 6.225 -3.617 1.00 95.12 88 ALA A C 1
ATOM 726 O O . ALA A 1 88 ? -1.980 5.851 -4.450 1.00 95.12 88 ALA A O 1
ATOM 727 N N . ALA A 1 89 ? -2.957 7.520 -3.325 1.00 97.00 89 ALA A N 1
ATOM 728 C CA . ALA A 1 89 ? -2.143 8.575 -3.925 1.00 97.00 89 ALA A CA 1
ATOM 729 C C . ALA A 1 89 ? -0.665 8.477 -3.512 1.00 97.00 89 ALA A C 1
ATOM 731 O O . ALA A 1 89 ? 0.211 8.646 -4.357 1.00 97.00 89 ALA A O 1
ATOM 732 N N . VAL A 1 90 ? -0.375 8.164 -2.244 1.00 96.62 90 VAL A N 1
ATOM 733 C CA . VAL A 1 90 ? 0.996 7.914 -1.766 1.00 96.62 90 VAL A CA 1
ATOM 734 C C . VAL A 1 90 ? 1.589 6.687 -2.457 1.00 96.62 90 VAL A C 1
ATOM 736 O O . VAL A 1 90 ? 2.714 6.763 -2.942 1.00 96.62 90 VAL A O 1
ATOM 739 N N . GLY A 1 91 ? 0.825 5.598 -2.585 1.00 95.44 91 GLY A N 1
ATOM 740 C CA . GLY A 1 91 ? 1.249 4.413 -3.336 1.00 95.44 91 GLY A CA 1
ATOM 741 C C . GLY A 1 91 ? 1.614 4.734 -4.789 1.00 95.44 91 GLY A C 1
ATOM 742 O O . GLY A 1 91 ? 2.684 4.347 -5.250 1.00 95.44 91 GLY A O 1
ATOM 743 N N . ARG A 1 92 ? 0.790 5.526 -5.489 1.00 93.25 92 ARG A N 1
ATOM 744 C CA . ARG A 1 92 ? 1.092 5.977 -6.861 1.00 93.25 92 ARG A CA 1
ATOM 745 C C . ARG A 1 92 ? 2.341 6.856 -6.945 1.00 93.25 92 ARG A C 1
ATOM 747 O O . ARG A 1 92 ? 3.122 6.695 -7.873 1.00 93.25 92 ARG A O 1
ATOM 754 N N . ARG A 1 93 ? 2.559 7.756 -5.978 1.00 95.31 93 ARG A N 1
ATOM 755 C CA . ARG A 1 93 ? 3.774 8.594 -5.921 1.00 95.31 93 ARG A CA 1
ATOM 756 C C . ARG A 1 93 ? 5.033 7.752 -5.734 1.00 95.31 93 ARG A C 1
ATOM 758 O O . ARG A 1 93 ? 6.015 7.985 -6.426 1.00 95.31 93 ARG A O 1
ATOM 765 N N . ILE A 1 94 ? 4.987 6.764 -4.840 1.00 95.31 94 ILE A N 1
ATOM 766 C CA . ILE A 1 94 ? 6.077 5.795 -4.667 1.00 95.31 94 ILE A CA 1
ATOM 767 C C . ILE A 1 94 ? 6.314 5.033 -5.975 1.00 95.31 94 ILE A C 1
ATOM 769 O O . ILE A 1 94 ? 7.459 4.898 -6.387 1.00 95.31 94 ILE A O 1
ATOM 773 N N . GLY A 1 95 ? 5.246 4.591 -6.647 1.00 92.12 95 GLY A N 1
ATOM 774 C CA . GLY A 1 95 ? 5.342 3.954 -7.960 1.00 92.12 95 GLY A CA 1
ATOM 775 C C . GLY A 1 95 ? 6.080 4.824 -8.976 1.00 92.12 95 GLY A C 1
ATOM 776 O O . GLY A 1 95 ? 7.049 4.367 -9.563 1.00 92.12 95 GLY A O 1
ATOM 777 N N . GLY A 1 96 ? 5.705 6.101 -9.095 1.00 90.75 96 GLY A N 1
ATOM 778 C CA . GLY A 1 96 ? 6.392 7.048 -9.978 1.00 90.75 96 GLY A CA 1
ATOM 779 C C . GLY A 1 96 ? 7.878 7.228 -9.648 1.00 90.75 96 GLY A C 1
ATOM 780 O O . GLY A 1 96 ? 8.701 7.237 -10.556 1.00 90.75 96 GLY A O 1
ATOM 781 N N . ILE A 1 97 ? 8.240 7.309 -8.361 1.00 91.44 97 ILE A N 1
ATOM 782 C CA . ILE A 1 97 ? 9.650 7.375 -7.932 1.00 91.44 97 ILE A CA 1
ATOM 783 C C . ILE A 1 97 ? 10.409 6.126 -8.387 1.00 91.44 97 ILE A C 1
ATOM 785 O O . ILE A 1 97 ? 11.489 6.243 -8.955 1.00 91.44 97 ILE A O 1
ATOM 789 N N . LEU A 1 98 ? 9.842 4.940 -8.160 1.00 90.38 98 LEU A N 1
ATOM 790 C CA . LEU A 1 98 ? 10.479 3.678 -8.530 1.00 90.38 98 LEU A CA 1
ATOM 791 C C . LEU A 1 98 ? 10.623 3.537 -10.051 1.00 90.38 98 LEU A C 1
ATOM 793 O O . LEU A 1 98 ? 11.675 3.116 -10.516 1.00 90.38 98 LEU A O 1
ATOM 797 N N . THR A 1 99 ? 9.618 3.944 -10.829 1.00 87.38 99 THR A N 1
ATOM 798 C CA . THR A 1 99 ? 9.700 3.951 -12.297 1.00 87.38 99 THR A CA 1
ATOM 799 C C . THR A 1 99 ? 10.820 4.868 -12.799 1.00 87.38 99 THR A C 1
ATOM 801 O O . THR A 1 99 ? 11.573 4.469 -13.682 1.00 87.38 99 THR A O 1
ATOM 804 N N . LEU A 1 100 ? 10.989 6.059 -12.209 1.00 86.81 100 LEU A N 1
ATOM 805 C CA . LEU A 1 100 ? 12.095 6.961 -12.560 1.00 86.81 100 LEU A CA 1
ATOM 806 C C . LEU A 1 100 ? 13.471 6.380 -12.199 1.00 86.81 100 LEU A C 1
ATOM 808 O O . LEU A 1 100 ? 14.443 6.645 -12.895 1.00 86.81 100 LEU A O 1
ATOM 812 N N . GLN A 1 101 ? 13.564 5.590 -11.127 1.00 83.44 101 GLN A N 1
ATOM 813 C CA . GLN A 1 101 ? 14.812 4.921 -10.750 1.00 83.44 101 GLN A CA 1
ATOM 814 C C . GLN A 1 101 ? 15.178 3.784 -11.708 1.00 83.44 101 GLN A C 1
ATOM 816 O O . GLN A 1 101 ? 16.354 3.607 -12.005 1.00 83.44 101 GLN A O 1
ATOM 821 N N . VAL A 1 102 ? 14.185 3.034 -12.194 1.00 70.62 102 VAL A N 1
ATOM 822 C CA . VAL A 1 102 ? 14.396 1.945 -13.161 1.00 70.62 102 VAL A CA 1
ATOM 823 C C . VAL A 1 102 ? 14.879 2.495 -14.506 1.00 70.62 102 VAL A C 1
ATOM 825 O O . VAL A 1 102 ? 15.847 1.976 -15.046 1.00 70.62 102 VAL A O 1
ATOM 828 N N . GLY A 1 103 ? 14.289 3.590 -14.997 1.00 61.94 103 GLY A N 1
ATOM 829 C CA . GLY A 1 103 ? 14.707 4.213 -16.262 1.00 61.94 103 GLY A CA 1
ATOM 830 C C . GLY A 1 103 ? 16.082 4.898 -16.232 1.00 61.94 103 GLY A C 1
ATOM 831 O O . GLY A 1 103 ? 16.626 5.196 -17.285 1.00 61.94 103 GLY A O 1
ATOM 832 N N . GLY A 1 104 ? 16.656 5.148 -15.050 1.00 57.12 104 GLY A N 1
ATOM 833 C CA . GLY A 1 104 ? 17.996 5.733 -14.897 1.00 57.12 104 GLY A CA 1
ATOM 834 C C . GLY A 1 104 ? 19.132 4.711 -14.763 1.00 57.12 104 GLY A C 1
ATOM 835 O O . GLY A 1 104 ? 20.274 5.115 -14.580 1.00 57.12 104 GLY A O 1
ATOM 836 N N . MET A 1 105 ? 18.836 3.406 -14.789 1.00 53.12 105 MET A N 1
ATOM 837 C CA . MET A 1 105 ? 19.838 2.326 -14.740 1.00 53.12 105 MET A CA 1
ATOM 838 C C . MET A 1 105 ? 20.253 1.811 -16.131 1.00 53.12 105 MET A C 1
ATOM 840 O O . MET A 1 105 ? 21.043 0.872 -16.208 1.00 53.12 105 MET A O 1
ATOM 844 N N . GLU A 1 106 ? 19.727 2.399 -17.210 1.00 49.00 106 GLU A N 1
ATOM 845 C CA . GLU A 1 106 ? 20.038 2.031 -18.602 1.00 49.00 106 GLU A CA 1
ATOM 846 C C . GLU A 1 106 ? 21.019 3.001 -19.307 1.00 49.00 106 GLU A C 1
ATOM 848 O O . GLU A 1 106 ? 21.241 2.853 -20.508 1.00 49.00 106 GLU A O 1
ATOM 853 N N . GLU A 1 107 ? 21.641 3.948 -18.585 1.00 39.78 107 GLU A N 1
ATOM 854 C CA . GLU A 1 107 ? 22.732 4.823 -19.081 1.00 39.78 107 GLU A CA 1
ATOM 855 C C . GLU A 1 107 ? 24.106 4.478 -18.485 1.00 39.78 10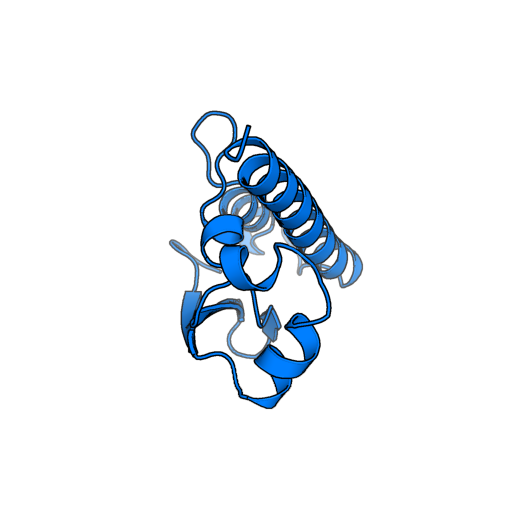7 GLU A C 1
ATOM 857 O O . GLU A 1 107 ? 24.197 4.269 -17.250 1.00 39.78 107 GLU A O 1
#